Protein AF-A0A931T153-F1 (afdb_monomer_lite)

Structure (mmCIF, N/CA/C/O backbone):
data_AF-A0A931T153-F1
#
_entry.id   AF-A0A931T153-F1
#
loop_
_atom_site.group_PDB
_atom_site.id
_atom_site.type_symbol
_atom_site.label_atom_id
_atom_site.label_alt_id
_atom_site.label_comp_id
_atom_site.label_asym_id
_atom_site.label_entity_id
_atom_site.label_seq_id
_atom_site.pdbx_PDB_ins_code
_atom_site.Cartn_x
_atom_site.Cartn_y
_atom_site.Cartn_z
_atom_site.occupancy
_atom_site.B_iso_or_equiv
_atom_site.auth_seq_id
_atom_site.auth_comp_id
_atom_site.auth_asym_id
_atom_site.auth_atom_id
_atom_site.pdbx_PDB_model_num
ATOM 1 N N . ILE A 1 1 ? -6.622 1.915 17.961 1.00 95.25 1 ILE A N 1
ATOM 2 C CA . ILE A 1 1 ? -7.888 1.202 17.658 1.00 95.25 1 ILE A CA 1
ATOM 3 C C . ILE A 1 1 ? -9.036 1.882 18.380 1.00 95.25 1 ILE A C 1
ATOM 5 O O . ILE A 1 1 ? -9.862 2.460 17.700 1.00 95.25 1 ILE A O 1
ATOM 9 N N . GLU A 1 2 ? -9.028 1.935 19.714 1.00 97.19 2 GLU A N 1
ATOM 10 C CA . GLU A 1 2 ? -10.056 2.646 20.497 1.00 97.19 2 GLU A CA 1
ATOM 11 C C . GLU A 1 2 ? -10.279 4.092 20.030 1.00 97.19 2 GLU A C 1
ATOM 13 O O . GLU A 1 2 ? -11.407 4.463 19.734 1.00 97.19 2 GLU A O 1
ATOM 18 N N . ALA A 1 3 ? -9.207 4.874 19.851 1.00 97.44 3 ALA A N 1
ATOM 19 C CA . ALA A 1 3 ? -9.304 6.239 19.322 1.00 97.44 3 ALA A CA 1
ATOM 20 C C . ALA A 1 3 ? -9.967 6.307 17.929 1.00 97.44 3 ALA A C 1
ATOM 22 O O . ALA A 1 3 ? -10.867 7.110 17.714 1.00 97.44 3 ALA A O 1
ATOM 23 N N . ALA A 1 4 ? -9.588 5.411 17.012 1.00 96.88 4 ALA A N 1
ATOM 24 C CA . ALA A 1 4 ? -10.182 5.340 15.675 1.00 96.88 4 ALA A CA 1
ATOM 25 C C . ALA A 1 4 ? -11.678 4.975 15.738 1.00 96.88 4 ALA A C 1
ATOM 27 O O . ALA A 1 4 ? -12.491 5.559 15.027 1.00 96.88 4 ALA A O 1
ATOM 28 N N . ASN A 1 5 ? -12.056 4.075 16.651 1.00 97.25 5 ASN A N 1
ATOM 29 C CA . ASN A 1 5 ? -13.454 3.717 16.884 1.00 97.25 5 ASN A CA 1
ATOM 30 C C . ASN A 1 5 ? -14.256 4.898 17.456 1.00 97.25 5 ASN A C 1
ATOM 32 O O . ASN A 1 5 ? -15.394 5.116 17.042 1.00 97.25 5 ASN A O 1
ATOM 36 N N . THR A 1 6 ? -13.666 5.708 18.343 1.00 98.12 6 THR A N 1
ATOM 37 C CA . THR A 1 6 ? -14.270 6.971 18.811 1.00 98.12 6 THR A CA 1
ATOM 38 C C . THR A 1 6 ? -14.506 7.948 17.654 1.00 98.12 6 THR A C 1
ATOM 40 O O . THR A 1 6 ? -15.530 8.629 17.617 1.00 98.12 6 THR A O 1
ATOM 43 N N . GLU A 1 7 ? -13.616 7.960 16.661 1.00 97.06 7 GLU A N 1
ATOM 44 C CA . GLU A 1 7 ? -13.755 8.718 15.408 1.00 97.06 7 GLU A CA 1
ATOM 45 C C . GLU A 1 7 ? -14.678 8.045 14.371 1.00 97.06 7 GLU A C 1
ATOM 47 O O . GLU A 1 7 ? -14.826 8.542 13.255 1.00 97.06 7 GLU A O 1
ATOM 52 N N . ARG A 1 8 ? -15.358 6.947 14.739 1.00 97.12 8 ARG A N 1
ATOM 53 C CA . ARG A 1 8 ? -16.269 6.161 13.884 1.00 97.12 8 ARG A CA 1
ATOM 54 C C . ARG A 1 8 ? -15.597 5.510 12.670 1.00 97.12 8 ARG A C 1
ATOM 56 O O . ARG A 1 8 ? -16.257 5.242 11.668 1.00 97.12 8 ARG A O 1
ATOM 63 N N . ILE A 1 9 ? -14.304 5.227 12.763 1.00 97.06 9 ILE A N 1
ATOM 64 C CA . ILE A 1 9 ? -13.598 4.345 11.833 1.00 97.06 9 ILE A CA 1
ATOM 65 C C . ILE A 1 9 ? -13.800 2.913 12.334 1.00 97.06 9 ILE A C 1
ATOM 67 O O . ILE A 1 9 ? -13.510 2.643 13.495 1.00 97.06 9 ILE A O 1
ATOM 71 N N . ASP A 1 10 ? -14.273 1.998 11.482 1.00 97.06 10 ASP A N 1
ATOM 72 C CA . ASP A 1 10 ? -14.414 0.574 11.826 1.00 97.06 10 ASP A CA 1
ATOM 73 C C . ASP A 1 10 ? -13.032 -0.100 11.905 1.00 97.06 10 ASP A C 1
ATOM 75 O O . ASP A 1 10 ? -12.527 -0.679 10.940 1.00 97.06 10 ASP A O 1
ATOM 79 N N . ALA A 1 11 ? -12.364 0.061 13.049 1.00 97.31 11 ALA A N 1
ATOM 80 C CA . ALA A 1 11 ? -11.021 -0.439 13.285 1.00 97.31 11 ALA A CA 1
ATOM 81 C C . ALA A 1 11 ? -11.042 -1.653 14.222 1.00 97.31 11 ALA A C 1
ATOM 83 O O . ALA A 1 11 ? -11.598 -1.628 15.322 1.00 97.31 11 ALA A O 1
ATOM 84 N N . SER A 1 12 ? -10.330 -2.711 13.829 1.00 96.88 12 SER A N 1
ATOM 85 C CA . SER A 1 12 ? -10.150 -3.914 14.646 1.00 96.88 12 SER A CA 1
ATOM 86 C C . SER A 1 12 ? -8.689 -4.360 14.684 1.00 96.88 12 SER A C 1
ATOM 88 O O . SER A 1 12 ? -7.906 -4.064 13.780 1.00 96.88 12 SER A O 1
ATOM 90 N N . GLY A 1 13 ? -8.322 -5.079 15.744 1.00 95.19 13 GLY A N 1
ATOM 91 C CA . GLY A 1 13 ? -6.978 -5.612 15.959 1.00 95.19 13 GLY A CA 1
ATOM 92 C C . GLY A 1 13 ? -6.532 -5.532 17.427 1.00 95.19 13 GLY A C 1
ATOM 93 O O . GLY A 1 13 ? -7.355 -5.224 18.291 1.00 95.19 13 GLY A O 1
ATOM 94 N N . PRO A 1 14 ? -5.237 -5.763 17.715 1.00 96.12 14 PRO A N 1
ATOM 95 C CA . PRO A 1 14 ? -4.203 -6.157 16.757 1.00 96.12 14 PRO A CA 1
ATOM 96 C C . PRO A 1 14 ? -4.487 -7.540 16.156 1.00 96.12 14 PRO A C 1
ATOM 98 O O . PRO A 1 14 ? -4.969 -8.439 16.839 1.00 96.12 14 PRO A O 1
ATOM 101 N N . HIS A 1 15 ? -4.183 -7.706 14.869 1.00 96.94 15 HIS A N 1
ATOM 102 C CA . HIS A 1 15 ? -4.309 -8.983 14.162 1.00 96.94 15 HIS A CA 1
ATOM 103 C C . HIS A 1 15 ? -2.919 -9.535 13.821 1.00 96.94 15 HIS A C 1
ATOM 105 O O . HIS A 1 15 ? -2.034 -8.745 13.480 1.00 96.94 15 HIS A O 1
ATOM 111 N N . PRO A 1 16 ? -2.711 -10.865 13.842 1.00 96.56 16 PRO A N 1
ATOM 112 C CA . PRO A 1 16 ? -1.507 -11.471 13.281 1.00 96.56 16 PRO A CA 1
ATOM 113 C C . PRO A 1 16 ? -1.354 -11.110 11.797 1.00 96.56 16 PRO A C 1
ATOM 115 O O . PRO A 1 16 ? -2.319 -11.182 11.030 1.00 96.56 16 PRO A O 1
ATOM 118 N N . ALA A 1 17 ? -0.151 -10.696 11.391 1.00 93.19 17 ALA A N 1
ATOM 119 C CA . ALA A 1 17 ? 0.094 -10.173 10.046 1.00 93.19 17 ALA A CA 1
ATOM 120 C C . ALA A 1 17 ? -0.157 -11.225 8.954 1.00 93.19 17 ALA A C 1
ATOM 122 O O . ALA A 1 17 ? -0.823 -10.956 7.959 1.00 93.19 17 ALA A O 1
ATOM 123 N N . ASP A 1 18 ? 0.318 -12.447 9.176 1.00 90.62 18 ASP A N 1
ATOM 124 C CA . ASP A 1 18 ? 0.108 -13.607 8.309 1.00 90.62 18 ASP A CA 1
ATOM 125 C C . ASP A 1 18 ? -1.383 -13.910 8.080 1.00 90.62 18 ASP A C 1
ATOM 127 O O . ASP A 1 18 ? -1.791 -14.309 6.986 1.00 90.62 18 ASP A O 1
ATOM 131 N N . HIS A 1 19 ? -2.219 -13.654 9.088 1.00 92.62 19 HIS A N 1
ATOM 132 C CA . HIS A 1 19 ? -3.653 -13.885 9.010 1.00 92.62 19 HIS A CA 1
ATOM 133 C C . HIS A 1 19 ? -4.419 -12.720 8.364 1.00 92.62 19 HIS A C 1
ATOM 135 O O . HIS A 1 19 ? -5.281 -12.945 7.507 1.00 92.62 19 HIS A O 1
ATOM 141 N N . VAL A 1 20 ? -4.117 -11.472 8.740 1.00 95.25 20 VAL A N 1
ATOM 142 C CA . VAL A 1 20 ? -4.917 -10.300 8.340 1.00 95.25 20 VAL A CA 1
ATOM 143 C C . VAL A 1 20 ? -4.864 -10.032 6.833 1.00 95.25 20 VAL A C 1
ATOM 145 O O . VAL A 1 20 ? -5.896 -9.726 6.239 1.00 95.25 20 VAL A O 1
ATOM 148 N N . PHE A 1 21 ? -3.716 -10.238 6.174 1.00 92.94 21 PHE A N 1
ATOM 149 C CA . PHE A 1 21 ? -3.607 -10.055 4.720 1.00 92.94 21 PHE A CA 1
ATO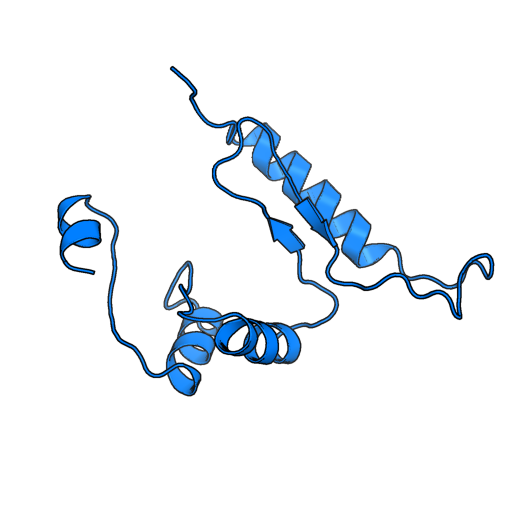M 150 C C . PHE A 1 21 ? -4.416 -11.095 3.936 1.00 92.94 21 PHE A C 1
ATOM 152 O O . PHE A 1 21 ? -4.986 -10.780 2.889 1.00 92.94 21 PHE A O 1
ATOM 159 N N . ARG A 1 22 ? -4.540 -12.323 4.459 1.00 91.94 22 ARG A N 1
ATOM 160 C CA . ARG A 1 22 ? -5.404 -13.357 3.871 1.00 91.94 22 ARG A CA 1
ATOM 161 C C . ARG A 1 22 ? -6.880 -12.976 3.984 1.00 91.94 22 ARG A C 1
ATOM 163 O O . ARG A 1 22 ? -7.631 -13.167 3.030 1.00 91.94 22 ARG A O 1
ATOM 170 N N . LEU A 1 23 ? -7.293 -12.427 5.129 1.00 93.19 23 LEU A N 1
ATOM 171 C CA . LEU A 1 23 ? -8.660 -11.942 5.338 1.00 93.19 23 LEU A CA 1
ATOM 172 C C . LEU A 1 23 ? -8.980 -10.733 4.451 1.00 93.19 23 LEU A C 1
ATOM 174 O O . LEU A 1 23 ? -10.036 -10.710 3.821 1.00 93.19 23 LEU A O 1
ATOM 178 N N . ALA A 1 24 ? -8.059 -9.773 4.344 1.00 92.62 24 ALA A N 1
ATOM 179 C CA . ALA A 1 24 ? -8.204 -8.618 3.460 1.00 92.62 24 ALA A CA 1
ATOM 180 C C . ALA A 1 24 ? -8.352 -9.049 1.994 1.00 92.62 24 ALA A C 1
ATOM 182 O O . ALA A 1 24 ? -9.274 -8.615 1.311 1.00 92.62 24 ALA A O 1
ATOM 183 N N . ARG A 1 25 ? -7.534 -10.008 1.530 1.00 89.50 25 ARG A N 1
ATOM 184 C CA . ARG A 1 25 ? -7.689 -10.603 0.191 1.0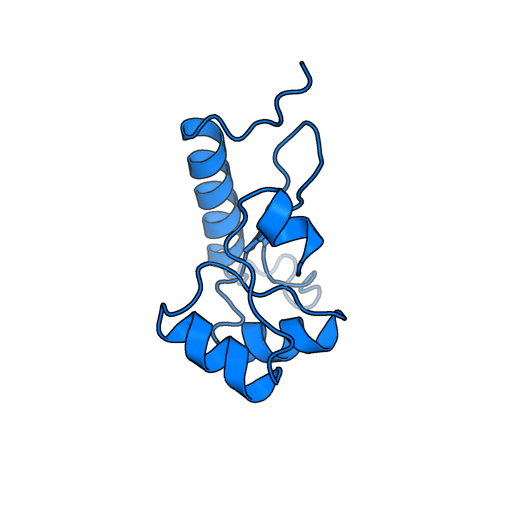0 89.50 25 ARG A CA 1
ATOM 185 C C . ARG A 1 25 ? -9.059 -11.259 -0.012 1.00 89.50 25 ARG A C 1
ATOM 187 O O . ARG A 1 25 ? -9.583 -11.236 -1.120 1.00 89.50 25 ARG A O 1
ATOM 194 N N . ALA A 1 26 ? -9.628 -11.849 1.036 1.00 92.56 26 ALA A N 1
ATOM 195 C CA . ALA A 1 26 ? -10.964 -12.440 1.010 1.00 92.56 26 ALA A CA 1
ATOM 196 C C . ALA A 1 26 ? -12.102 -11.401 1.125 1.00 92.56 26 ALA A C 1
ATOM 198 O O . ALA A 1 26 ? -13.258 -11.792 1.260 1.00 92.56 26 ALA A O 1
ATOM 199 N N . GLY A 1 27 ? -11.795 -10.097 1.103 1.00 92.81 27 GLY A N 1
ATOM 200 C CA . GLY A 1 27 ? -12.781 -9.015 1.174 1.00 92.81 27 GLY A CA 1
ATOM 201 C C . GLY A 1 27 ? -13.347 -8.771 2.573 1.00 92.81 27 GLY A C 1
ATOM 202 O O . GLY A 1 27 ? -14.386 -8.139 2.710 1.00 92.81 27 GLY A O 1
ATOM 203 N N . ARG A 1 28 ? -12.697 -9.288 3.624 1.00 95.56 28 ARG A N 1
ATOM 204 C CA . ARG A 1 28 ? -13.136 -9.084 5.017 1.00 95.56 28 ARG A CA 1
ATOM 205 C C . ARG A 1 28 ? -12.749 -7.719 5.583 1.00 95.56 28 ARG A C 1
ATOM 207 O O . ARG A 1 28 ? -13.293 -7.344 6.613 1.00 95.56 28 ARG A O 1
ATOM 214 N N . PHE A 1 29 ? -11.801 -7.036 4.945 1.00 95.25 29 PHE A N 1
ATOM 215 C CA . PHE A 1 29 ? -11.317 -5.710 5.315 1.00 95.25 29 PHE A CA 1
ATOM 216 C C . PHE A 1 29 ? -11.103 -4.878 4.053 1.00 95.25 29 PHE A C 1
ATOM 218 O O . PHE A 1 29 ? -10.566 -5.398 3.074 1.00 95.25 29 PHE A O 1
ATOM 225 N N . ASP A 1 30 ? -11.448 -3.592 4.108 1.00 93.56 30 ASP A N 1
ATOM 226 C CA . ASP A 1 30 ? -11.174 -2.640 3.024 1.00 93.56 30 ASP A CA 1
ATOM 227 C C . ASP A 1 30 ? -9.694 -2.227 2.969 1.00 93.56 30 ASP A C 1
ATOM 229 O O . ASP A 1 30 ? -9.157 -1.941 1.899 1.00 93.56 30 ASP A O 1
ATOM 233 N N . ALA A 1 31 ? -9.020 -2.200 4.125 1.00 93.62 31 ALA A N 1
ATOM 234 C CA . ALA A 1 31 ? -7.616 -1.824 4.256 1.00 93.62 31 ALA A CA 1
ATOM 235 C C . ALA A 1 31 ? -6.939 -2.538 5.436 1.00 93.62 31 ALA A C 1
ATOM 237 O O . ALA A 1 31 ? -7.587 -2.944 6.401 1.00 93.62 31 ALA A O 1
ATOM 238 N N . VAL A 1 32 ? -5.610 -2.654 5.370 1.00 95.25 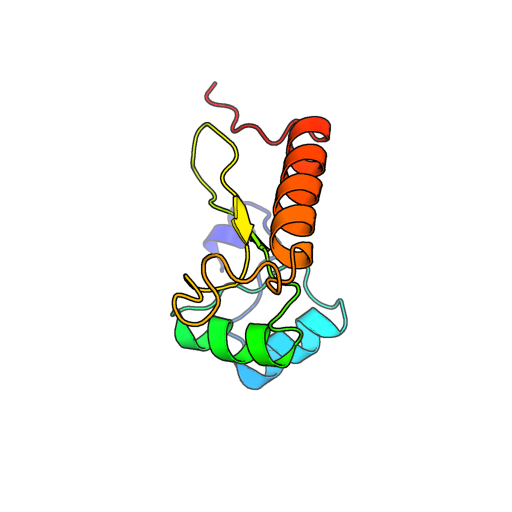32 VAL A N 1
ATOM 239 C CA . VAL A 1 32 ? -4.762 -3.168 6.454 1.00 95.25 32 VAL A CA 1
ATOM 240 C C . VAL A 1 32 ? -3.723 -2.112 6.808 1.00 95.25 32 VAL A C 1
ATOM 242 O O . VAL A 1 32 ? -3.003 -1.635 5.932 1.00 95.25 32 VAL A O 1
ATOM 245 N N . VAL A 1 33 ? -3.613 -1.784 8.096 1.00 95.62 33 VAL A N 1
ATOM 246 C CA . VAL A 1 33 ? -2.553 -0.915 8.622 1.00 95.62 33 VAL A CA 1
ATOM 247 C C . VAL A 1 33 ? -1.458 -1.794 9.216 1.00 95.62 33 VAL A C 1
ATOM 249 O O . VAL A 1 33 ? -1.644 -2.415 10.261 1.00 95.62 33 VAL A O 1
ATOM 25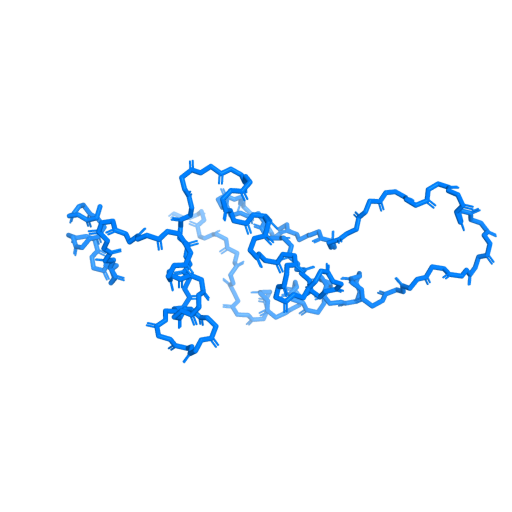2 N N . ALA A 1 34 ? -0.319 -1.859 8.534 1.00 95.94 34 ALA A N 1
ATOM 253 C CA . ALA A 1 34 ? 0.875 -2.521 9.041 1.00 95.94 34 ALA A CA 1
ATOM 254 C C . ALA A 1 34 ? 1.672 -1.585 9.957 1.00 95.94 34 ALA A C 1
ATOM 256 O O . ALA A 1 34 ? 1.684 -0.372 9.756 1.00 95.94 34 ALA A O 1
ATOM 257 N N . MET A 1 35 ? 2.364 -2.153 10.942 1.00 97.06 35 MET A N 1
ATOM 258 C CA . MET A 1 35 ? 3.176 -1.381 11.888 1.00 97.06 35 MET A CA 1
ATOM 259 C C . MET A 1 35 ? 4.549 -1.013 11.316 1.00 97.06 35 MET A C 1
ATOM 261 O O . MET A 1 35 ? 5.168 -0.056 11.771 1.00 97.06 35 MET A O 1
ATOM 265 N N . TYR A 1 36 ? 5.037 -1.761 10.325 1.00 96.12 36 TYR A N 1
ATOM 266 C CA . TYR A 1 36 ? 6.316 -1.500 9.669 1.00 96.12 36 TYR A CA 1
ATOM 267 C C . TYR A 1 36 ? 6.312 -1.960 8.207 1.00 96.12 36 TYR A C 1
ATOM 269 O O . TYR A 1 36 ? 5.471 -2.752 7.781 1.00 96.12 36 TYR A O 1
ATOM 277 N N . HIS A 1 37 ? 7.273 -1.445 7.439 1.00 93.75 37 HIS A N 1
ATOM 278 C CA . HIS A 1 37 ? 7.336 -1.553 5.980 1.00 93.75 37 HIS A CA 1
ATOM 279 C C . HIS A 1 37 ? 7.261 -2.998 5.467 1.00 93.75 37 HIS A C 1
ATOM 281 O O . HIS A 1 37 ? 6.351 -3.350 4.712 1.00 93.75 37 HIS A O 1
ATOM 287 N N . ASP A 1 38 ? 8.175 -3.858 5.917 1.00 93.69 38 ASP A N 1
ATOM 288 C CA . ASP A 1 38 ? 8.289 -5.215 5.375 1.00 93.69 38 ASP A CA 1
ATOM 289 C C . ASP A 1 38 ? 7.111 -6.116 5.752 1.00 93.69 38 ASP A C 1
ATOM 291 O O . ASP A 1 38 ? 6.780 -7.033 5.000 1.00 93.69 38 ASP A O 1
ATOM 295 N N . GLN A 1 39 ? 6.402 -5.799 6.841 1.00 95.00 39 GLN A N 1
ATOM 296 C CA . GLN A 1 39 ? 5.177 -6.497 7.232 1.00 95.00 39 GLN A CA 1
ATOM 297 C C . GLN A 1 39 ? 4.105 -6.421 6.137 1.00 95.00 39 GLN A C 1
ATOM 299 O O . GLN A 1 39 ? 3.407 -7.403 5.900 1.00 95.00 39 GLN A O 1
ATOM 304 N N . ALA A 1 40 ? 3.989 -5.274 5.456 1.00 92.06 40 ALA A N 1
ATOM 305 C CA . ALA A 1 40 ? 3.034 -5.081 4.365 1.00 92.06 40 ALA A CA 1
ATOM 306 C C . ALA A 1 40 ? 3.636 -5.402 2.996 1.00 92.06 40 ALA A C 1
ATOM 308 O O . ALA A 1 40 ? 2.964 -5.955 2.125 1.00 92.06 40 ALA A O 1
ATOM 309 N N . GLN A 1 41 ? 4.900 -5.038 2.789 1.00 89.12 41 GLN A N 1
ATOM 310 C CA . GLN A 1 41 ? 5.546 -5.120 1.482 1.00 89.12 41 GLN A CA 1
ATOM 311 C C . GLN A 1 41 ? 5.775 -6.557 1.035 1.00 89.12 41 GLN A C 1
ATOM 313 O O . GLN A 1 41 ? 5.543 -6.867 -0.130 1.00 89.12 41 GLN A O 1
ATOM 318 N N . ILE A 1 42 ? 6.154 -7.458 1.944 1.00 91.25 42 ILE A N 1
ATOM 319 C CA . ILE A 1 42 ? 6.276 -8.882 1.607 1.00 91.25 42 ILE A CA 1
ATOM 320 C C . ILE A 1 42 ? 4.904 -9.442 1.213 1.00 91.25 42 ILE A C 1
ATOM 322 O O . ILE A 1 42 ? 4.766 -10.062 0.159 1.00 91.25 42 ILE A O 1
ATOM 326 N N . ALA A 1 43 ? 3.873 -9.175 2.019 1.00 89.56 43 ALA A N 1
ATOM 327 C CA . ALA A 1 43 ? 2.529 -9.687 1.778 1.00 89.56 43 ALA A CA 1
ATOM 328 C C . ALA A 1 43 ? 1.943 -9.182 0.449 1.00 89.56 43 ALA A C 1
ATOM 330 O O . ALA A 1 43 ? 1.511 -9.979 -0.378 1.00 89.56 43 ALA A O 1
ATOM 331 N N . THR A 1 44 ? 1.969 -7.872 0.204 1.00 86.19 44 THR A N 1
ATOM 332 C CA . THR A 1 44 ? 1.428 -7.264 -1.027 1.00 86.19 44 THR A CA 1
ATOM 333 C C . THR A 1 44 ? 2.140 -7.755 -2.286 1.00 86.19 44 THR A C 1
ATOM 335 O O . THR A 1 44 ? 1.480 -8.065 -3.277 1.00 86.19 44 THR A O 1
ATOM 338 N N . LYS A 1 45 ? 3.464 -7.938 -2.233 1.00 85.19 45 LYS A N 1
ATOM 339 C CA . LYS A 1 45 ? 4.249 -8.519 -3.332 1.00 85.19 45 LYS A CA 1
ATOM 340 C C . LYS A 1 45 ? 3.838 -9.950 -3.670 1.00 85.19 45 LYS A C 1
ATOM 342 O O . LYS A 1 45 ? 3.724 -10.283 -4.845 1.00 85.19 45 LYS A O 1
ATOM 347 N N . LEU A 1 46 ? 3.563 -10.778 -2.661 1.00 85.38 46 LEU A N 1
ATOM 348 C CA . LEU A 1 46 ? 3.063 -12.143 -2.865 1.00 85.38 46 LEU A CA 1
ATOM 349 C C . LEU A 1 46 ? 1.629 -12.179 -3.414 1.00 85.38 46 LEU A C 1
ATOM 351 O O . LEU A 1 46 ? 1.231 -13.166 -4.029 1.00 85.38 46 LEU A O 1
ATOM 355 N N . LEU A 1 47 ? 0.846 -11.119 -3.196 1.00 80.00 47 LEU A N 1
ATOM 356 C CA . LEU A 1 47 ? -0.525 -11.010 -3.696 1.00 80.00 47 LEU A CA 1
ATOM 357 C C . LEU A 1 47 ? -0.623 -10.478 -5.134 1.00 80.00 47 LEU A C 1
ATOM 359 O O . LEU A 1 47 ? -1.645 -10.714 -5.779 1.00 80.00 47 LEU A O 1
ATOM 363 N N . GLY A 1 48 ? 0.407 -9.798 -5.642 1.00 73.50 48 GLY A N 1
ATOM 364 C CA . GLY A 1 48 ? 0.431 -9.251 -7.002 1.00 73.50 48 GLY A CA 1
ATOM 365 C C . GLY A 1 48 ? 1.479 -8.154 -7.170 1.00 73.50 48 GLY A C 1
ATOM 366 O O . GLY A 1 48 ? 1.137 -6.973 -7.206 1.00 73.50 48 GLY A O 1
ATOM 367 N N . PHE A 1 49 ? 2.751 -8.555 -7.250 1.00 61.28 49 PHE A N 1
ATOM 368 C CA . PHE A 1 49 ? 3.933 -7.681 -7.327 1.00 61.28 49 PHE A CA 1
ATOM 369 C C . PHE A 1 49 ? 3.843 -6.586 -8.406 1.00 61.28 49 PHE A C 1
ATOM 371 O O . PHE A 1 49 ? 4.279 -5.454 -8.208 1.00 61.28 49 PHE A O 1
ATOM 378 N N . ASP A 1 50 ? 3.269 -6.933 -9.548 1.00 65.44 50 ASP A N 1
ATOM 379 C CA . ASP A 1 50 ? 3.227 -6.176 -10.797 1.00 65.44 50 ASP A CA 1
ATOM 380 C C . ASP A 1 50 ? 1.994 -5.271 -10.938 1.00 65.44 50 ASP A C 1
ATOM 382 O O . ASP A 1 50 ? 1.878 -4.539 -11.918 1.00 65.44 50 ASP A O 1
ATOM 386 N N . ARG A 1 51 ? 1.065 -5.304 -9.974 1.00 73.06 51 ARG A N 1
ATOM 387 C CA . ARG A 1 51 ? -0.209 -4.561 -10.054 1.00 73.06 51 ARG A CA 1
ATOM 388 C C . ARG A 1 51 ? -0.424 -3.543 -8.938 1.00 73.06 51 ARG A C 1
ATOM 390 O O . ARG A 1 51 ? -1.507 -2.971 -8.808 1.00 73.06 51 ARG A O 1
ATOM 397 N N . GLY A 1 52 ? 0.575 -3.366 -8.082 1.00 82.88 52 GLY A N 1
ATOM 398 C CA . GLY A 1 52 ? 0.501 -2.429 -6.973 1.00 82.88 52 GLY A CA 1
ATOM 399 C C . GLY A 1 52 ? 0.585 -0.983 -7.456 1.00 82.88 52 GLY A C 1
ATOM 400 O O . GLY A 1 52 ? 1.398 -0.632 -8.307 1.00 82.88 52 GLY A O 1
ATOM 401 N N . VAL A 1 53 ? -0.212 -0.108 -6.853 1.00 91.19 53 VAL A N 1
ATOM 402 C CA . VAL A 1 53 ? -0.011 1.340 -6.945 1.00 91.19 53 VAL A CA 1
ATOM 403 C C . VAL A 1 53 ? 0.126 1.864 -5.530 1.00 91.19 53 VAL A C 1
ATOM 405 O O . VAL A 1 53 ? -0.746 1.629 -4.693 1.00 91.19 53 VAL A O 1
ATOM 408 N N . SER A 1 54 ? 1.209 2.583 -5.261 1.00 91.75 54 SER A N 1
ATOM 409 C CA . SER A 1 54 ? 1.358 3.288 -3.992 1.00 91.75 54 SER A CA 1
ATOM 410 C C . SER A 1 54 ? 0.696 4.653 -4.110 1.00 91.75 54 SER A C 1
ATOM 412 O O . SER A 1 54 ? 0.938 5.380 -5.073 1.00 91.75 54 SER A O 1
ATOM 414 N N . VAL A 1 55 ? -0.125 4.997 -3.122 1.00 93.06 55 VAL A N 1
ATOM 415 C CA . VAL A 1 55 ? -0.822 6.284 -3.030 1.00 93.06 55 VAL A CA 1
ATOM 416 C C . VAL A 1 55 ? -0.289 7.025 -1.812 1.00 93.06 55 VAL A C 1
ATOM 418 O O . VAL A 1 55 ? -0.285 6.469 -0.714 1.00 93.06 55 VAL A O 1
ATOM 421 N N . GLY A 1 56 ? 0.162 8.266 -1.986 1.00 92.38 56 GLY A N 1
ATOM 422 C CA . GLY A 1 56 ? 0.499 9.124 -0.855 1.00 92.38 56 GLY A CA 1
ATOM 423 C C . GLY A 1 56 ? -0.761 9.762 -0.275 1.00 92.38 56 GLY A C 1
ATOM 424 O O . GLY A 1 56 ? -1.609 10.278 -1.002 1.00 92.38 56 GLY A O 1
ATOM 425 N N . VAL A 1 57 ? -0.888 9.719 1.049 1.00 90.19 57 VAL A N 1
ATOM 426 C CA . VAL A 1 57 ? -2.046 10.229 1.796 1.00 90.19 57 VAL A CA 1
ATOM 427 C C . VAL A 1 57 ? -1.590 11.366 2.709 1.00 90.19 57 VAL A C 1
ATOM 429 O O . VAL A 1 57 ? -0.482 11.328 3.236 1.00 90.19 57 VAL A O 1
ATOM 432 N N . GLY A 1 58 ? -2.440 12.380 2.891 1.00 86.94 58 GLY A N 1
ATOM 433 C CA . GLY A 1 58 ? -2.158 13.547 3.739 1.00 86.94 58 GLY A CA 1
ATOM 434 C C . GLY A 1 58 ? -1.604 14.769 2.997 1.00 86.94 58 GLY A C 1
ATOM 435 O O . GLY A 1 58 ? -1.383 15.804 3.616 1.00 86.94 58 GLY A O 1
ATOM 436 N N . TYR A 1 59 ? -1.413 14.679 1.679 1.00 89.12 59 TYR A N 1
ATOM 437 C CA . TYR A 1 59 ? -0.991 15.802 0.840 1.00 89.12 59 TYR A CA 1
ATOM 438 C C . TYR A 1 59 ? -2.186 16.588 0.268 1.00 89.12 59 TYR A C 1
ATOM 440 O O . TYR A 1 59 ? -3.255 16.006 0.065 1.00 89.12 59 TYR A O 1
ATOM 448 N N . PRO A 1 60 ? -1.996 17.878 -0.086 1.00 86.44 60 PRO A N 1
ATOM 449 C CA . PRO A 1 60 ? -3.020 18.693 -0.745 1.00 86.44 60 PRO A CA 1
ATOM 450 C C . PRO A 1 60 ? -3.282 18.350 -2.213 1.00 86.44 60 PRO A C 1
ATOM 452 O O . PRO A 1 60 ? -4.128 18.961 -2.861 1.00 86.44 60 PRO A O 1
ATOM 455 N N . PHE A 1 61 ? -2.562 17.373 -2.751 1.00 88.81 61 PHE A N 1
ATOM 456 C CA . PHE A 1 61 ? -2.671 16.907 -4.123 1.00 88.81 61 PHE A CA 1
ATOM 457 C C . PHE A 1 61 ? -2.522 15.388 -4.160 1.00 88.81 61 PHE A C 1
ATOM 459 O O . PHE A 1 61 ? -1.994 14.769 -3.236 1.00 88.81 61 PHE A O 1
ATOM 466 N N . ILE A 1 62 ? -2.996 14.784 -5.247 1.00 91.62 62 ILE A N 1
ATOM 467 C CA . ILE A 1 62 ? -2.913 13.340 -5.456 1.00 91.62 62 ILE A CA 1
ATOM 468 C C . ILE A 1 62 ? -1.474 12.971 -5.808 1.00 91.62 62 ILE A C 1
ATOM 470 O O . ILE A 1 62 ? -0.895 13.519 -6.745 1.00 91.62 62 ILE A O 1
ATOM 474 N N . THR A 1 63 ? -0.919 12.003 -5.083 1.00 94.50 63 THR A N 1
ATOM 475 C CA . THR A 1 63 ? 0.362 11.380 -5.415 1.00 94.50 63 THR A CA 1
ATOM 476 C C . THR A 1 63 ? 0.167 9.882 -5.582 1.00 94.50 63 THR A C 1
ATOM 478 O O . THR A 1 63 ? -0.355 9.197 -4.702 1.00 94.50 63 THR A O 1
ATOM 481 N N . VAL A 1 64 ? 0.570 9.372 -6.741 1.00 94.88 64 VAL A N 1
ATOM 482 C CA . VAL A 1 64 ? 0.563 7.943 -7.065 1.00 94.88 64 VAL A CA 1
ATOM 483 C C . VAL A 1 64 ? 1.916 7.562 -7.654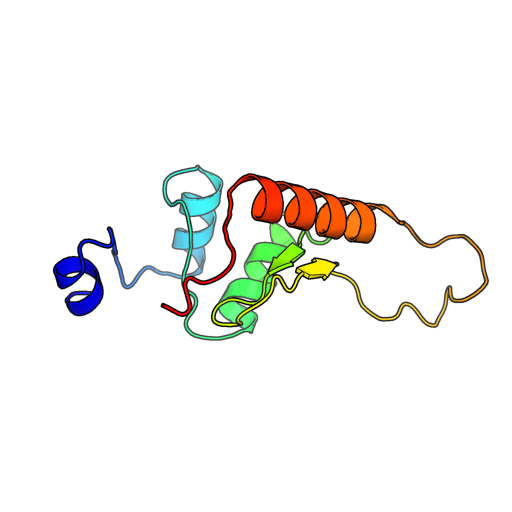 1.00 94.88 64 VAL A C 1
ATOM 485 O O . VAL A 1 64 ? 2.546 8.378 -8.324 1.00 94.88 64 VAL A O 1
ATOM 488 N N . THR A 1 65 ? 2.370 6.335 -7.418 1.00 93.56 65 THR A N 1
ATOM 489 C CA . THR A 1 65 ? 3.606 5.813 -8.016 1.00 93.56 65 THR A CA 1
ATOM 490 C C . THR A 1 65 ? 3.460 4.328 -8.374 1.00 93.56 65 THR A C 1
ATOM 492 O O . THR A 1 65 ? 2.822 3.586 -7.614 1.00 93.56 65 THR A O 1
ATOM 495 N N . PRO A 1 66 ? 3.990 3.883 -9.532 1.00 91.69 66 PRO A N 1
ATOM 496 C CA . PRO A 1 66 ? 3.947 2.479 -9.941 1.00 91.69 66 PRO A CA 1
ATOM 497 C C . PRO A 1 66 ? 4.809 1.578 -9.040 1.00 91.69 66 PRO A C 1
ATOM 499 O O . PRO A 1 66 ? 5.813 2.014 -8.476 1.00 91.69 66 PRO A O 1
ATOM 502 N N . SER A 1 67 ? 4.457 0.292 -8.937 1.00 83.88 67 SER A N 1
ATOM 503 C CA . SER A 1 67 ? 5.164 -0.693 -8.103 1.00 83.88 67 SER A CA 1
ATOM 504 C C . SER A 1 67 ? 6.405 -1.322 -8.759 1.00 83.88 67 SER A C 1
ATOM 506 O O . SER A 1 67 ? 6.589 -2.537 -8.703 1.00 83.88 67 SER A O 1
ATOM 508 N N . HIS A 1 68 ? 7.291 -0.522 -9.360 1.00 87.44 68 HIS A N 1
ATOM 509 C CA . HIS A 1 68 ? 8.574 -1.010 -9.884 1.00 87.44 68 HIS A CA 1
ATOM 510 C C . HIS A 1 68 ? 9.749 -0.084 -9.544 1.00 87.44 68 HIS A C 1
ATOM 512 O O . HIS A 1 68 ? 9.579 1.076 -9.178 1.00 87.44 68 HIS A O 1
ATOM 518 N N . GLY A 1 69 ? 10.964 -0.624 -9.665 1.00 88.56 69 GLY A N 1
ATOM 519 C CA . GLY A 1 69 ? 12.207 0.137 -9.539 1.00 88.56 69 GLY A CA 1
ATOM 520 C C . GLY A 1 69 ? 12.598 0.846 -10.838 1.00 88.56 69 GLY A C 1
ATOM 521 O O . GLY A 1 69 ? 11.804 0.977 -11.764 1.00 88.56 69 GLY A O 1
ATOM 522 N N . THR A 1 70 ? 13.850 1.282 -10.927 1.00 93.44 70 THR A N 1
ATOM 523 C CA . THR A 1 70 ? 14.365 2.030 -12.085 1.00 93.44 70 THR A CA 1
ATOM 524 C C . THR A 1 70 ? 14.639 1.174 -13.322 1.00 93.44 70 THR A C 1
ATOM 526 O O . THR A 1 70 ? 14.692 1.724 -14.417 1.00 93.44 70 THR A O 1
ATOM 529 N N . ALA A 1 71 ? 14.819 -0.143 -13.159 1.00 94.19 71 ALA A N 1
ATOM 530 C CA . ALA A 1 71 ? 15.073 -1.098 -14.246 1.00 94.19 71 ALA A CA 1
ATOM 531 C C . ALA A 1 71 ? 16.190 -0.636 -15.218 1.00 94.19 71 ALA A C 1
ATOM 533 O O . ALA A 1 71 ? 16.027 -0.624 -16.440 1.00 94.19 71 ALA A O 1
ATOM 534 N N . PHE A 1 72 ? 17.331 -0.197 -14.664 1.00 97.12 72 PHE A N 1
ATOM 535 C CA . PHE A 1 72 ? 18.440 0.387 -15.436 1.00 97.12 72 PHE A CA 1
ATOM 536 C C . PHE A 1 72 ? 19.003 -0.548 -16.512 1.00 97.12 72 PHE A C 1
ATOM 538 O O . PHE A 1 72 ? 19.464 -0.087 -17.553 1.00 97.12 72 PHE A O 1
ATOM 545 N N . ASP A 1 73 ? 18.939 -1.854 -16.283 1.00 97.56 73 ASP A N 1
ATOM 546 C CA . ASP A 1 73 ? 19.381 -2.896 -17.202 1.00 97.56 73 ASP A CA 1
ATOM 547 C C . ASP A 1 73 ? 18.563 -2.946 -18.504 1.00 97.56 73 ASP A C 1
ATOM 549 O O . ASP A 1 73 ? 19.068 -3.448 -19.511 1.00 97.56 73 ASP A O 1
ATOM 553 N N . ILE A 1 74 ? 17.342 -2.397 -18.526 1.00 96.50 74 ILE A N 1
ATOM 554 C CA . ILE A 1 74 ? 16.473 -2.339 -19.715 1.00 96.50 74 ILE A CA 1
ATOM 555 C C . ILE A 1 74 ? 16.204 -0.919 -20.232 1.00 96.50 74 ILE A C 1
ATOM 557 O O . ILE A 1 74 ? 15.469 -0.749 -21.211 1.00 96.50 74 ILE A O 1
ATOM 561 N N . ALA A 1 75 ? 16.810 0.101 -19.623 1.00 97.19 75 ALA A N 1
ATOM 562 C CA . ALA A 1 75 ? 16.651 1.486 -20.052 1.00 97.19 75 ALA A CA 1
ATOM 563 C C . ALA A 1 75 ? 17.058 1.661 -21.529 1.00 97.19 75 ALA A C 1
ATOM 565 O O . ALA A 1 75 ? 18.111 1.200 -21.965 1.00 97.19 75 ALA A O 1
ATOM 566 N N . GLY A 1 76 ? 16.191 2.301 -22.320 1.00 97.25 76 GLY A N 1
ATOM 567 C CA . GLY A 1 76 ? 16.417 2.541 -23.751 1.00 97.25 76 GLY A CA 1
ATOM 568 C C . GLY A 1 76 ? 16.223 1.327 -24.671 1.00 97.25 76 GLY A C 1
ATOM 569 O O . GLY A 1 76 ? 16.314 1.483 -25.884 1.00 97.25 76 GLY A O 1
ATOM 570 N N . LYS A 1 77 ? 15.911 0.134 -24.141 1.00 97.88 77 LYS A N 1
ATOM 571 C CA . LYS A 1 77 ? 15.717 -1.083 -24.955 1.00 97.88 77 LYS A CA 1
ATOM 572 C C . LYS A 1 77 ? 14.304 -1.243 -25.525 1.00 97.88 77 LYS A C 1
ATOM 574 O O . LYS A 1 77 ? 14.088 -2.116 -26.355 1.00 97.88 77 LYS A O 1
ATOM 579 N N . GLY A 1 78 ? 13.337 -0.444 -25.062 1.00 96.81 78 GLY A N 1
ATOM 580 C CA . GLY A 1 78 ? 11.941 -0.513 -25.520 1.00 96.81 78 GLY A CA 1
ATOM 581 C C . GLY A 1 78 ? 11.167 -1.755 -25.055 1.00 96.81 78 GLY A C 1
ATOM 582 O O . GLY A 1 78 ? 10.128 -2.061 -25.627 1.00 96.81 78 GLY A O 1
ATOM 583 N N . VAL A 1 79 ? 11.659 -2.468 -24.033 1.00 97.00 79 VAL A N 1
ATOM 584 C CA . VAL A 1 79 ? 11.074 -3.732 -23.528 1.00 97.00 79 VAL A CA 1
ATOM 585 C C . VAL A 1 79 ? 10.424 -3.612 -22.143 1.00 97.00 79 VAL A C 1
ATOM 587 O O . VAL A 1 79 ? 10.047 -4.620 -21.554 1.00 97.00 79 VAL A O 1
ATOM 590 N N . ALA A 1 80 ? 10.332 -2.401 -21.589 1.00 94.69 80 ALA A N 1
ATOM 591 C CA . ALA A 1 80 ? 9.704 -2.183 -20.289 1.00 94.69 80 ALA A CA 1
ATOM 592 C C . ALA A 1 80 ? 8.184 -2.377 -20.378 1.00 94.69 80 ALA A C 1
ATOM 594 O O . ALA A 1 80 ? 7.557 -1.896 -21.321 1.00 94.69 80 ALA A O 1
ATOM 595 N N . ASP A 1 81 ? 7.597 -3.039 -19.381 1.00 91.81 81 ASP A N 1
ATOM 596 C CA . ASP A 1 81 ? 6.146 -3.173 -19.270 1.00 91.81 81 ASP A CA 1
ATOM 597 C C . ASP A 1 81 ? 5.521 -1.855 -18.763 1.00 91.81 81 ASP A C 1
ATOM 599 O O . ASP A 1 81 ? 5.807 -1.439 -17.636 1.00 91.81 81 ASP A O 1
ATOM 603 N N . PRO A 1 82 ? 4.664 -1.178 -19.553 1.00 92.88 82 PRO A N 1
ATOM 604 C CA . PRO A 1 82 ? 4.029 0.068 -19.136 1.00 92.88 82 PRO A CA 1
ATOM 605 C C . PRO A 1 82 ? 2.825 -0.129 -18.197 1.00 92.88 82 PRO A C 1
ATOM 607 O O . PRO A 1 82 ? 2.301 0.865 -17.686 1.00 92.88 82 PRO A O 1
ATOM 610 N N . GLN A 1 83 ? 2.346 -1.360 -17.971 1.00 92.44 83 GLN A N 1
ATOM 611 C CA . GLN A 1 83 ? 1.102 -1.611 -17.230 1.00 92.44 83 GLN A CA 1
ATOM 612 C C . GLN A 1 83 ? 1.058 -0.982 -15.824 1.00 92.44 83 GLN A C 1
ATOM 614 O O . GLN A 1 83 ? 0.047 -0.340 -15.520 1.00 92.44 83 GLN A O 1
ATOM 619 N N . PRO A 1 84 ? 2.106 -1.054 -14.977 1.00 91.44 84 PRO A N 1
ATOM 620 C CA . PRO A 1 84 ? 2.056 -0.445 -13.644 1.00 91.44 84 PRO A CA 1
ATOM 621 C C . PRO A 1 84 ? 1.885 1.080 -13.690 1.00 91.44 84 PRO A C 1
ATOM 623 O O . PRO A 1 84 ? 1.144 1.657 -12.892 1.00 91.44 84 PRO A O 1
ATOM 626 N N . MET A 1 85 ? 2.522 1.748 -14.659 1.00 94.00 85 MET A N 1
ATOM 627 C CA . MET A 1 85 ? 2.362 3.191 -14.864 1.00 94.00 85 MET A CA 1
ATOM 628 C C . MET A 1 85 ? 0.937 3.531 -15.316 1.00 94.00 85 MET A C 1
ATOM 630 O O . MET A 1 85 ? 0.320 4.459 -14.792 1.00 94.00 85 MET A O 1
ATOM 634 N N . ILE A 1 86 ? 0.377 2.752 -16.247 1.00 95.00 86 ILE A N 1
ATOM 635 C CA . ILE A 1 86 ? -1.009 2.922 -16.709 1.00 95.00 86 ILE A CA 1
ATOM 636 C C . ILE A 1 86 ? -1.992 2.758 -15.542 1.00 95.00 86 ILE A C 1
ATOM 638 O O . ILE A 1 86 ? -2.929 3.548 -15.406 1.00 95.00 86 ILE A O 1
ATOM 642 N N . GLN A 1 87 ? -1.777 1.772 -14.670 1.00 93.81 87 GLN A N 1
ATOM 643 C CA . GLN A 1 87 ? -2.607 1.554 -13.484 1.00 93.81 87 GLN A CA 1
ATOM 644 C C . GLN A 1 87 ? -2.516 2.719 -12.497 1.00 93.81 87 GLN A C 1
ATOM 646 O O . GLN A 1 87 ? -3.549 3.155 -11.987 1.00 93.81 87 GLN A O 1
ATOM 651 N N . ALA A 1 88 ? -1.315 3.263 -12.270 1.00 94.88 88 ALA A N 1
ATOM 652 C CA . ALA A 1 88 ? -1.128 4.436 -11.422 1.00 94.88 88 ALA A CA 1
ATOM 653 C C . ALA A 1 88 ? -1.907 5.647 -11.956 1.00 94.88 88 ALA A C 1
ATOM 655 O O . ALA A 1 88 ? -2.682 6.258 -11.218 1.00 94.88 88 ALA A O 1
ATOM 656 N N . LEU A 1 89 ? -1.787 5.940 -13.254 1.00 95.75 89 LEU A N 1
ATOM 657 C CA . LEU A 1 89 ? -2.524 7.029 -13.904 1.00 95.75 89 LEU A CA 1
ATOM 658 C C . LEU A 1 89 ? -4.042 6.809 -13.868 1.00 95.75 89 LEU A C 1
ATOM 660 O O . LEU A 1 89 ? -4.800 7.732 -13.573 1.00 95.75 89 LEU A O 1
ATOM 664 N N . THR A 1 90 ? -4.491 5.576 -14.105 1.00 95.56 90 THR A N 1
ATOM 665 C CA . THR A 1 90 ? -5.913 5.207 -14.034 1.00 95.56 90 THR A CA 1
ATOM 666 C C . THR A 1 90 ? -6.465 5.405 -12.623 1.00 95.56 90 THR A C 1
ATOM 668 O O . THR A 1 90 ? -7.577 5.907 -12.447 1.00 95.56 90 THR A O 1
ATOM 671 N N . LEU A 1 91 ? -5.698 5.036 -11.593 1.00 95.06 91 LEU A N 1
ATOM 672 C CA . LEU A 1 91 ? -6.087 5.276 -10.208 1.00 95.06 91 LEU A CA 1
ATOM 673 C C . LEU A 1 91 ? -6.156 6.777 -9.906 1.00 95.06 91 LEU A C 1
ATOM 675 O O . LEU A 1 91 ? -7.130 7.212 -9.295 1.00 95.06 91 LEU A O 1
ATOM 679 N N . ALA A 1 92 ? -5.185 7.568 -10.367 1.00 95.06 92 ALA A N 1
ATOM 680 C CA . ALA A 1 92 ? -5.212 9.018 -10.202 1.00 95.06 92 ALA A CA 1
ATOM 681 C C . ALA A 1 92 ? -6.468 9.648 -10.829 1.00 95.06 92 ALA A C 1
ATOM 683 O O . ALA A 1 92 ? -7.165 10.393 -10.143 1.00 95.06 92 ALA A O 1
ATOM 684 N N . ASP A 1 93 ? -6.825 9.292 -12.071 1.00 95.25 93 ASP A N 1
ATOM 685 C CA . ASP A 1 93 ? -8.064 9.762 -12.719 1.00 95.25 93 ASP A CA 1
ATOM 686 C C . ASP A 1 93 ? -9.311 9.405 -11.890 1.00 95.25 93 ASP A C 1
ATOM 688 O O . ASP A 1 93 ? -10.177 10.249 -11.646 1.00 95.25 93 ASP A O 1
ATOM 692 N N . ARG A 1 94 ? -9.377 8.180 -11.353 1.00 94.75 94 ARG A N 1
ATOM 693 C CA . ARG A 1 94 ? -10.481 7.768 -10.470 1.00 94.75 94 ARG A CA 1
ATOM 694 C C . ARG A 1 94 ? -10.549 8.590 -9.182 1.00 94.75 94 ARG A C 1
ATOM 696 O O . ARG A 1 94 ? -11.654 8.914 -8.745 1.00 94.75 94 ARG A O 1
ATOM 703 N N . LEU A 1 95 ? -9.410 8.907 -8.564 1.00 93.12 95 LEU A N 1
ATOM 704 C CA . LEU A 1 95 ? -9.350 9.726 -7.348 1.00 93.12 95 LEU A CA 1
ATOM 705 C C . LEU A 1 95 ? -9.794 11.171 -7.625 1.00 93.12 95 LEU A C 1
ATOM 707 O O . LEU A 1 95 ? -10.596 11.711 -6.860 1.00 93.12 95 LEU A O 1
ATOM 711 N N . VAL A 1 96 ? -9.367 11.750 -8.755 1.00 92.69 96 VAL A N 1
ATOM 712 C CA . VAL A 1 96 ? -9.799 13.081 -9.219 1.00 92.69 96 VAL A CA 1
ATOM 713 C C . VAL A 1 96 ? -11.313 13.122 -9.412 1.00 92.69 96 VAL A C 1
ATOM 715 O O . VAL A 1 96 ? -11.983 13.986 -8.851 1.00 92.69 96 VAL A O 1
ATOM 718 N N . ARG A 1 97 ? -11.885 12.157 -10.145 1.00 92.81 97 ARG A N 1
ATOM 719 C CA . ARG A 1 97 ? -13.337 12.095 -10.407 1.00 92.81 97 ARG A CA 1
ATOM 720 C C . ARG A 1 97 ? -14.175 11.949 -9.142 1.00 92.81 97 ARG A C 1
ATOM 722 O O . ARG A 1 97 ? -15.313 12.406 -9.110 1.00 92.81 97 ARG A O 1
ATOM 729 N N . LYS A 1 98 ? -13.628 11.311 -8.105 1.00 88.75 98 LYS A N 1
ATOM 730 C CA . LYS A 1 98 ? -14.277 11.186 -6.794 1.00 88.75 98 LYS A CA 1
ATOM 731 C C . LYS A 1 98 ? -14.145 12.438 -5.921 1.00 88.75 98 LYS A C 1
ATOM 733 O O . LYS A 1 98 ? -14.691 12.447 -4.823 1.00 88.75 98 LYS A O 1
ATOM 738 N N . GLY A 1 99 ? -13.428 13.470 -6.371 1.00 83.06 99 GLY A N 1
ATOM 739 C CA . GLY A 1 99 ? -13.177 14.673 -5.580 1.00 83.06 99 GLY A CA 1
ATOM 740 C C . GLY A 1 99 ? -12.304 14.407 -4.353 1.00 83.06 99 GLY A C 1
ATOM 741 O O . GLY A 1 99 ? -12.395 15.140 -3.370 1.00 83.06 99 GLY A O 1
ATOM 742 N N . ILE A 1 100 ? -11.470 13.356 -4.385 1.00 74.06 100 ILE A N 1
ATOM 743 C CA . ILE A 1 100 ? -10.489 13.063 -3.331 1.00 74.06 100 ILE A CA 1
ATOM 744 C C . ILE A 1 100 ? -9.275 13.969 -3.564 1.00 74.06 100 ILE A C 1
ATOM 746 O O . ILE A 1 100 ? -8.187 13.550 -3.940 1.00 74.06 100 ILE A O 1
ATOM 750 N N . THR A 1 101 ? -9.501 15.259 -3.385 1.00 61.59 101 THR A N 1
ATOM 751 C CA . THR A 1 101 ? -8.474 16.267 -3.139 1.00 61.59 101 THR A CA 1
ATOM 752 C C . THR A 1 101 ? -8.694 16.686 -1.701 1.00 61.59 101 THR A C 1
ATOM 754 O O . THR A 1 101 ? -9.843 16.959 -1.340 1.00 61.59 101 THR A O 1
ATOM 757 N N . SER A 1 102 ? -7.661 16.660 -0.852 1.00 54.00 102 SER A N 1
ATOM 758 C CA . SER A 1 102 ? -7.853 16.979 0.565 1.00 54.00 102 SER A CA 1
ATOM 759 C C . SER A 1 102 ? -8.594 18.310 0.673 1.00 54.00 102 SER A C 1
ATOM 761 O O . SER A 1 102 ? -8.142 19.311 0.109 1.00 54.00 102 SER A O 1
ATOM 763 N N . ARG A 1 103 ? -9.731 18.325 1.374 1.00 49.94 103 ARG A N 1
ATOM 764 C CA . ARG A 1 103 ? -10.336 19.575 1.824 1.00 49.94 103 ARG A CA 1
ATOM 765 C C . ARG A 1 103 ? -9.355 20.201 2.810 1.00 49.94 103 ARG A C 1
ATOM 767 O O . ARG A 1 103 ? -9.405 19.906 3.995 1.00 49.94 103 ARG A O 1
ATOM 774 N N . LEU A 1 104 ? -8.434 21.018 2.312 1.00 42.81 104 LEU A N 1
ATOM 775 C CA . LEU A 1 104 ? -7.888 22.109 3.103 1.00 42.81 104 LEU A CA 1
ATOM 776 C C . LEU A 1 104 ? -8.934 23.226 3.041 1.00 42.81 104 LEU A C 1
ATOM 778 O O . LEU A 1 104 ? -8.834 24.148 2.235 1.00 42.81 104 LEU A O 1
ATOM 782 N N . GLN A 1 105 ? -9.994 23.054 3.829 1.00 36.69 105 GLN A N 1
ATOM 783 C CA . GLN A 1 105 ? -10.829 24.132 4.345 1.00 36.69 105 GLN A CA 1
ATOM 784 C C . GLN A 1 105 ? -10.920 23.946 5.850 1.00 36.69 105 GLN A C 1
ATOM 786 O O . GLN A 1 105 ? -11.188 22.793 6.261 1.00 36.69 105 GLN A O 1
#

pLDDT: mean 89.95, std 11.28, range [36.69, 98.12]

Foldseek 3Di:
DVVVVVVVNPDDDPDDLVPVLVCVVVVVDPDDDDPDDCSVVVSVCVVPQQADWDWDPDDQATDIDFNDDPPPVCPPVPPDDCNSVVNRVVVRVVCVVVVVRDPPD

Sequence (105 aa):
IEAANTERIDASGPHPADHVFRLARAGRFDAVVAMYHDQAQIATKLLGFDRGVSVGVGYPFITVTPSHGTAFDIAGKGVADPQPMIQALTLADRLVRKGITSRLQ

Secondary structure (DSSP, 8-state):
-HHHHHTT--------HHHHHHHHHTTS-S----SSHHHHHHHHHHHHTTS-EEEE-SSSS-EEEES----GGGTTSS----HHHHHHHHHHHHHHHTT-S----

Radius of gyration: 16.66 Å; chains: 1; bounding box: 36×38×46 Å

=== Feature glossary ===
Key to the feature types in this record:

pLDDT. pLDDT is the predicted lDDT-Cα score: AlphaFold's confidence that the loc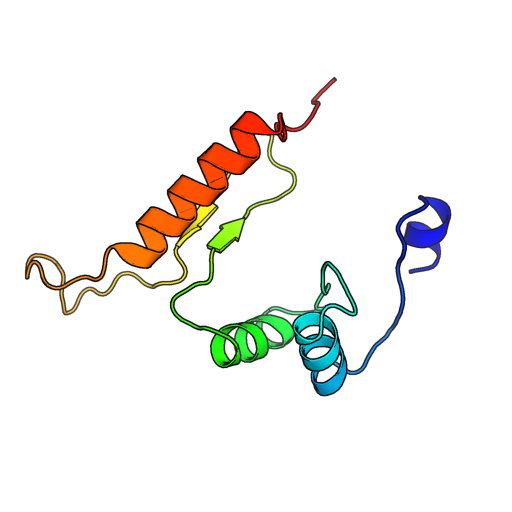al environment of each residue (all inter-atomic distances within 15 Å) is correctly placed. It is a per-residue number between 0 and 100, with higher meaning more reliable.

Radius of gyration, Cα contacts, bounding box. The geometric summary reports three shape descriptors. Rg (radius of gyration) measures how spread out the Cα atoms are about their centre of mass; compact globular proteins have small Rg, elongated or unfolded ones large. Cα contacts (<8 Å, |i−j|>4) count long-range residue pairs in spatial proximity — high for tightly packed folds, near zero for rods or random coil. The bounding-box extents give the protein's footprint along x, y, z in Å.

Backbone torsions (φ/ψ). Backbone dihedral angles. Every residue except chain termini has a φ (preceding-C → N → Cα → C) and a ψ (N → Cα → C → next-N). They are reported in degrees following the IUPAC sign convention. Secondary structure is essentially a statement about which (φ, ψ) basin each residue occupies.

Contact-map, Ramachandran, and PAE plots. Plot images: a contact map (which residues are close in 3D, as an N×N binary image), a Ramachandran scatter (backbone torsion angles, revealing secondary-structure composition at a glance), and — for AlphaFold structures — a PAE heatmap (pairwise prediction confidence).

Predicted aligned error. Predicted Aligned Error (PAE) is an AlphaFold confidence matrix: entry (i, j) is the expected error in the position of residue j, in ångströms, when the prediction is superimposed on the true structure at residue i. Low PAE within a block of residues means that block is internally rigid and well-predicted; high PAE between two blocks means their relative placement is uncertain even if each block individually is confident.

Secondary structure (3-state, P-SEA). Three-state secondary structure (P-SEA) collapses the eight DSSP classes into helix (a), strand (b), and coil (c). P-SEA assigns these from Cα geometry alone — distances and angles — without requiring backbone oxygens, so it works on any Cα trace.

Solvent-accessible surface area. Solvent-accessible surface area (SASA) is the area in Å² traced out by the centre of a 1.4 Å probe sphere (a water molecule) rolled over the protein's van der Waals surface (Shrake–Rupley / Lee–Richards construction). Buried residues have near-zero SASA; fully exposed residues can exceed 200 Å². The total SASA scales roughly with the number of surface residues.

Foldseek 3Di. The Foldseek 3Di string encodes local tertiary geometry as a 20-letter alphabet — one character per residue — derived from the relative positions of nearby Cα atoms. Unlike the amino-acid sequence, 3Di is a direct function of the 3D structure, so two proteins with the same fold have similar 3Di strings even at low sequence identity.

B-factor. For experimental (PDB) structures, the B-factor (temperature factor) quantifies the positional spread of each atom in the crystal — a combination of thermal vibration and static disorder — in units of Å². High B-factors mark flexible loops or poorly resolved regions; low B-factors mark the rigid, well-ordered core.

mmCIF coordinates. The mmCIF block holds the 3D Cartesian coordinates of each backbone atom (N, Cα, C, O) in ångströms. mmCIF is the PDB's canonical archive format — a tagged-loop text representation of the atomic model.

InterPro / GO / CATH / organism. Functional annotations link the protein to curated databases. InterPro entries identify conserved domains and families by matching the sequence against member-database signatures (Pfam, PROSITE, CDD, …). Gene Ontology (GO) terms describe molecular function, biological process, and cellular component in a controlled vocabulary. CATH places the structure in a hierarchical fold classification (Class/Architecture/Topology/Homologous-superfamily). The organism is the source species.

Rendered structure images. Structure images are PyMOL renders from six orthogonal camera directions. Cartoon representation draws helices as coils and strands as arrows; sticks shows the backbone as bonds; surface shows the solvent-excluded envelope. Rainbow coloring maps sequence position to hue (blue→red, N→C); chain coloring assigns a distinct color per polypeptide.

Sequence. This is the polypeptide sequence — one letter per residue, N-terminus first. Length ranges from a few dozen residues for small domains to over a thousand for large multi-domain proteins.

Secondary structure (8-state, DSSP). The SS8 string is DSSP's per-residue secondary-structure call. α-helix (H) means an i→i+4 H-bond ladder; β-strand (E) means the residue participates in a β-sheet; 3₁₀ (G) and π (I) are tighter and wider helices; T/S are turns/bends; '-' is loop.

Nearest PDB structures. Structural nearest neighbors (via Foldseek easy-search vs the PDB). Reported per hit: target PDB id, E-value, and alignment TM-score. A TM-score above ~0.5 is the conventional threshold for 'same fold'.